Protein AF-A0A2Z3GH37-F1 (afdb_monomer_lite)

Organism: NCBI:txid1850093

pLDDT: mean 73.54, std 15.13, range [35.34, 87.75]

Structure (mmCIF, N/CA/C/O backbone):
data_AF-A0A2Z3GH37-F1
#
_entry.id   AF-A0A2Z3GH37-F1
#
loop_
_atom_site.group_PDB
_atom_site.id
_atom_site.type_symbol
_atom_site.label_atom_id
_atom_site.label_alt_i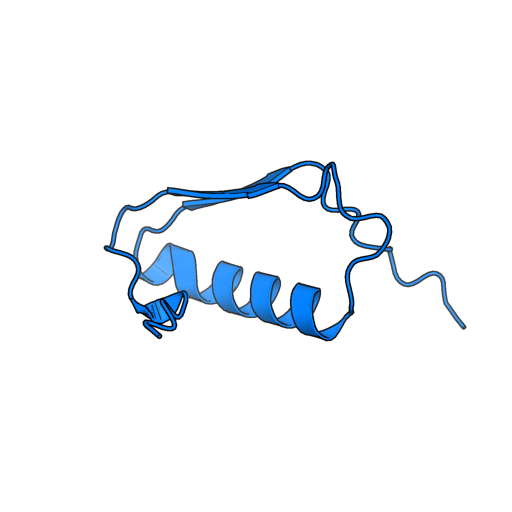d
_atom_site.label_comp_id
_atom_site.label_asym_id
_atom_site.label_entity_id
_atom_site.label_seq_id
_atom_site.pdbx_PDB_ins_code
_atom_site.Cartn_x
_atom_site.Cartn_y
_atom_site.Cartn_z
_atom_site.occupancy
_atom_site.B_iso_or_equiv
_atom_site.auth_seq_id
_atom_site.auth_comp_id
_atom_site.auth_asym_id
_atom_site.auth_atom_id
_atom_site.pdbx_PDB_model_num
ATOM 1 N N . MET A 1 1 ? -7.485 21.439 -7.477 1.00 35.34 1 MET A N 1
ATOM 2 C CA . MET A 1 1 ? -6.932 20.125 -7.866 1.00 35.34 1 MET A CA 1
ATOM 3 C C . MET A 1 1 ? -6.828 19.295 -6.603 1.00 35.34 1 MET A C 1
ATOM 5 O O . MET A 1 1 ? -5.970 19.577 -5.781 1.00 35.34 1 MET A O 1
ATOM 9 N N . SER A 1 2 ? -7.760 18.370 -6.383 1.00 38.31 2 SER A N 1
ATOM 10 C CA . SER A 1 2 ? -7.726 17.511 -5.197 1.00 38.31 2 SER A CA 1
ATOM 11 C C . SER A 1 2 ? -6.718 16.397 -5.447 1.00 38.31 2 SER A C 1
ATOM 13 O O . SER A 1 2 ? -6.999 15.461 -6.189 1.00 38.31 2 SER A O 1
ATOM 15 N N . ILE A 1 3 ? -5.521 16.536 -4.881 1.00 45.12 3 ILE A N 1
ATOM 16 C CA . ILE A 1 3 ? -4.576 15.429 -4.753 1.00 45.12 3 ILE A CA 1
ATOM 17 C C . ILE A 1 3 ? -5.181 14.497 -3.703 1.00 45.12 3 ILE A C 1
ATOM 19 O O . ILE A 1 3 ? -5.119 14.774 -2.509 1.00 45.12 3 ILE A O 1
ATOM 23 N N . THR A 1 4 ? -5.839 13.430 -4.145 1.00 50.91 4 THR A N 1
ATOM 24 C CA . THR A 1 4 ? -6.245 12.342 -3.255 1.00 50.91 4 THR A CA 1
ATOM 25 C C . THR A 1 4 ? -5.002 11.500 -2.996 1.00 50.91 4 THR A C 1
ATOM 27 O O . THR A 1 4 ? -4.723 10.540 -3.711 1.00 50.91 4 THR A O 1
ATOM 30 N N . THR A 1 5 ? -4.190 11.908 -2.021 1.00 60.38 5 THR A N 1
ATOM 31 C CA . THR A 1 5 ? -3.095 11.076 -1.517 1.00 60.38 5 THR A CA 1
ATOM 32 C C . THR A 1 5 ? -3.686 9.764 -1.007 1.00 60.38 5 THR A C 1
ATOM 34 O O . THR A 1 5 ? -4.747 9.760 -0.380 1.00 60.38 5 THR A O 1
ATOM 37 N N . LEU A 1 6 ? -3.003 8.641 -1.252 1.00 63.38 6 LEU A N 1
ATOM 38 C CA . LEU A 1 6 ? -3.399 7.301 -0.781 1.00 63.38 6 LEU A CA 1
ATOM 39 C C . LEU A 1 6 ? -3.734 7.258 0.727 1.00 63.38 6 LEU A C 1
ATOM 41 O O . LEU A 1 6 ? -4.463 6.389 1.200 1.00 63.38 6 LEU A O 1
ATOM 45 N N . GLU A 1 7 ? -3.257 8.240 1.486 1.00 64.06 7 GLU A N 1
ATOM 46 C CA . GLU A 1 7 ? -3.543 8.445 2.900 1.00 64.06 7 GLU A CA 1
ATOM 47 C C . GLU A 1 7 ? -4.995 8.831 3.219 1.00 64.06 7 GLU A C 1
ATOM 49 O O . GLU A 1 7 ? -5.423 8.659 4.361 1.00 64.06 7 GLU A O 1
ATOM 54 N N . GLN A 1 8 ? -5.777 9.307 2.250 1.00 68.62 8 GLN A N 1
ATOM 55 C CA . GLN A 1 8 ? -7.185 9.672 2.443 1.00 68.62 8 GLN A CA 1
ATOM 56 C C . GLN A 1 8 ? -8.156 8.504 2.221 1.00 68.62 8 GLN A C 1
ATOM 58 O O . GLN A 1 8 ? -9.367 8.673 2.355 1.00 68.62 8 GLN A O 1
ATOM 63 N N . LEU A 1 9 ? -7.650 7.309 1.896 1.00 71.44 9 LEU A N 1
ATOM 64 C CA . LEU A 1 9 ? -8.496 6.148 1.634 1.00 71.44 9 LEU A CA 1
ATOM 65 C C . LEU A 1 9 ? -9.223 5.674 2.908 1.00 71.44 9 LEU A C 1
ATOM 67 O O . LEU A 1 9 ? -8.585 5.517 3.958 1.00 71.44 9 LEU A O 1
ATOM 71 N N . PRO A 1 10 ? -10.540 5.408 2.842 1.00 72.50 10 PRO A N 1
ATOM 72 C CA . PRO A 1 10 ? -11.282 4.907 3.988 1.00 72.50 10 PRO A CA 1
ATOM 73 C C . PRO A 1 10 ? -10.737 3.549 4.443 1.00 72.50 10 PRO A C 1
ATOM 75 O O . PRO A 1 10 ? -10.372 2.702 3.623 1.00 72.50 10 PRO A O 1
ATOM 78 N N . ALA A 1 11 ? -10.697 3.334 5.758 1.00 76.00 11 ALA A N 1
ATOM 79 C CA . ALA A 1 11 ? -10.343 2.039 6.330 1.00 76.00 11 ALA A CA 1
ATOM 80 C C . ALA A 1 11 ? -11.276 0.937 5.795 1.00 76.00 11 ALA A C 1
ATOM 82 O O . ALA A 1 11 ? -12.461 1.184 5.568 1.00 76.00 11 ALA A O 1
ATOM 83 N N . GLY A 1 12 ? -10.747 -0.266 5.561 1.00 78.62 12 GLY A N 1
ATOM 84 C CA . GLY A 1 12 ? -11.523 -1.367 4.966 1.00 78.62 12 GLY A CA 1
ATOM 85 C C . GLY A 1 12 ? -11.664 -1.322 3.438 1.00 78.62 12 GLY A C 1
ATOM 86 O O . GLY A 1 12 ? -12.315 -2.192 2.860 1.00 78.62 12 GLY A O 1
ATOM 87 N N . SER A 1 13 ? -11.083 -0.323 2.766 1.00 83.12 13 SER A N 1
ATOM 88 C CA . SER A 1 13 ? -11.166 -0.200 1.305 1.00 83.12 13 SER A CA 1
ATOM 89 C C . SER A 1 13 ? -10.290 -1.218 0.575 1.00 83.12 13 SER A C 1
ATOM 91 O O . SER A 1 13 ? -9.298 -1.716 1.105 1.00 83.12 13 SER A O 1
ATOM 93 N N . ARG A 1 14 ? -10.629 -1.491 -0.687 1.00 85.31 14 ARG A N 1
ATOM 94 C CA . ARG A 1 14 ? -9.782 -2.261 -1.605 1.00 85.31 14 ARG A CA 1
ATOM 95 C C . ARG A 1 14 ? -9.178 -1.340 -2.652 1.00 85.31 14 ARG A C 1
ATOM 97 O O . ARG A 1 14 ? -9.894 -0.546 -3.255 1.00 85.31 14 ARG A O 1
ATOM 104 N N . VAL A 1 15 ? -7.875 -1.462 -2.859 1.00 86.06 15 VAL A N 1
ATOM 105 C CA . VAL A 1 15 ? -7.109 -0.710 -3.853 1.00 86.06 15 VAL A CA 1
ATOM 106 C C . VAL A 1 15 ? -6.556 -1.702 -4.861 1.00 86.06 15 VAL A C 1
ATOM 108 O O . VAL A 1 15 ? -5.820 -2.609 -4.487 1.00 86.06 15 VAL A O 1
ATOM 111 N N . LEU A 1 16 ? -6.903 -1.517 -6.131 1.00 86.19 16 LEU A N 1
ATOM 112 C CA . LEU A 1 16 ? -6.336 -2.267 -7.244 1.00 86.19 16 LEU A CA 1
ATOM 113 C C . LEU A 1 16 ? -5.397 -1.345 -8.018 1.00 86.19 16 LEU A C 1
ATOM 115 O O . LEU A 1 16 ? -5.826 -0.312 -8.529 1.00 86.19 16 LEU A O 1
ATOM 119 N N . VAL A 1 17 ? -4.134 -1.737 -8.120 1.00 83.69 17 VAL A N 1
ATOM 120 C CA . VAL A 1 17 ? -3.150 -1.085 -8.981 1.00 83.69 17 VAL A CA 1
ATOM 121 C C . VAL A 1 17 ? -3.017 -1.934 -10.238 1.00 83.69 17 VAL A C 1
ATOM 123 O O . VAL A 1 17 ? -2.463 -3.033 -10.201 1.00 83.69 17 VAL A O 1
ATOM 126 N N . ASP A 1 18 ? -3.570 -1.433 -11.339 1.00 83.31 18 ASP A N 1
ATOM 127 C CA . ASP A 1 18 ? -3.531 -2.086 -12.643 1.00 83.31 18 ASP A CA 1
ATOM 128 C C . ASP A 1 18 ? -2.380 -1.518 -13.485 1.00 83.31 18 ASP A C 1
ATOM 130 O O . ASP A 1 18 ? -2.414 -0.375 -13.937 1.00 83.31 18 ASP A O 1
ATOM 134 N N . GLY A 1 19 ? -1.335 -2.327 -13.643 1.00 82.69 19 GLY A N 1
ATOM 135 C CA . GLY A 1 19 ? -0.148 -2.053 -14.444 1.00 82.69 19 GLY A CA 1
ATOM 136 C C . GLY A 1 19 ? -0.240 -2.577 -15.875 1.00 82.69 19 GLY A C 1
ATOM 137 O O . GLY A 1 19 ? 0.744 -2.468 -16.595 1.00 82.69 19 GLY A O 1
ATOM 138 N N . THR A 1 20 ? -1.394 -3.095 -16.325 1.00 78.12 20 THR A N 1
ATOM 139 C CA . THR A 1 20 ? -1.531 -3.731 -17.659 1.00 78.12 20 THR A CA 1
ATOM 140 C C . THR A 1 20 ? -1.218 -2.787 -18.822 1.00 78.12 20 THR A C 1
ATOM 142 O O . THR A 1 20 ? -0.955 -3.224 -19.941 1.00 78.12 20 THR A O 1
ATOM 145 N N . ARG A 1 21 ? -1.269 -1.474 -18.571 1.00 78.19 21 ARG A N 1
ATOM 146 C CA . ARG A 1 21 ? -0.952 -0.406 -19.528 1.00 78.19 21 ARG A CA 1
ATOM 147 C C . ARG A 1 21 ? 0.370 0.305 -19.246 1.00 78.19 21 ARG A C 1
ATOM 149 O O . ARG A 1 21 ? 0.700 1.247 -19.963 1.00 78.19 21 ARG A O 1
ATOM 156 N N . SER A 1 22 ? 1.103 -0.116 -18.223 1.00 71.69 22 SER A N 1
ATOM 157 C CA . SER A 1 22 ? 2.381 0.476 -17.845 1.00 71.69 22 SER A CA 1
ATOM 158 C C . SER A 1 22 ? 3.510 -0.358 -18.440 1.00 71.69 22 SER A C 1
ATOM 160 O O . SER A 1 22 ? 3.736 -1.490 -18.024 1.00 71.69 22 SER A O 1
ATOM 162 N N . ASP A 1 23 ? 4.208 0.197 -19.431 1.00 66.19 23 ASP A N 1
ATOM 163 C CA . ASP A 1 23 ? 5.323 -0.484 -20.106 1.00 66.19 23 ASP A CA 1
ATOM 164 C C . ASP A 1 23 ? 6.540 -0.634 -19.172 1.00 66.19 23 ASP A C 1
ATOM 166 O O . ASP A 1 23 ? 7.157 -1.696 -19.092 1.00 66.19 23 ASP A O 1
ATOM 170 N N . VAL A 1 24 ? 6.816 0.413 -18.386 1.00 69.00 24 VAL A N 1
ATOM 171 C CA . VAL A 1 24 ? 7.851 0.468 -17.348 1.00 69.00 24 VAL A CA 1
ATOM 172 C C . VAL A 1 24 ? 7.289 1.241 -16.157 1.00 69.00 24 VAL A C 1
ATOM 174 O O . VAL A 1 24 ? 6.621 2.259 -16.333 1.00 69.00 24 VAL A O 1
ATOM 177 N N . ILE A 1 25 ? 7.528 0.744 -14.945 1.00 77.12 25 ILE A N 1
ATOM 178 C CA . ILE A 1 25 ? 7.160 1.423 -13.700 1.00 77.12 25 ILE A CA 1
ATOM 179 C C . ILE A 1 25 ? 8.454 1.871 -13.034 1.00 77.12 25 ILE A C 1
ATOM 181 O O . ILE A 1 25 ? 9.324 1.041 -12.765 1.00 77.12 25 ILE A O 1
ATOM 185 N N . ASP A 1 26 ? 8.576 3.172 -12.789 1.00 82.38 26 ASP A N 1
ATOM 186 C CA . ASP A 1 26 ? 9.733 3.756 -12.120 1.00 82.38 26 ASP A CA 1
ATOM 187 C C . ASP A 1 26 ? 9.930 3.184 -10.710 1.00 82.38 26 ASP A C 1
ATOM 189 O O . ASP A 1 26 ? 8.978 2.814 -10.014 1.00 82.38 26 ASP A O 1
ATOM 193 N N . HIS A 1 27 ? 11.185 3.154 -10.259 1.00 81.38 27 HIS A N 1
ATOM 194 C CA . HIS A 1 27 ? 11.540 2.638 -8.939 1.00 81.38 27 HIS A CA 1
ATOM 195 C C . HIS A 1 27 ? 10.841 3.419 -7.812 1.00 81.38 27 HIS A C 1
ATOM 197 O O . HIS A 1 27 ? 10.291 2.797 -6.906 1.00 81.38 27 HIS A O 1
ATOM 203 N N . ASP A 1 28 ? 10.750 4.749 -7.902 1.00 80.81 28 ASP A N 1
ATOM 204 C CA . ASP A 1 28 ? 10.033 5.572 -6.915 1.00 80.81 28 ASP A CA 1
ATOM 205 C C . ASP A 1 28 ? 8.561 5.155 -6.758 1.00 80.81 28 ASP A C 1
ATOM 207 O O . ASP A 1 28 ? 8.006 5.143 -5.657 1.00 80.81 28 ASP A O 1
ATOM 211 N N . VAL A 1 29 ? 7.917 4.756 -7.859 1.00 82.62 29 VAL A N 1
ATOM 212 C CA . VAL A 1 29 ? 6.525 4.291 -7.842 1.00 82.62 29 VAL A CA 1
ATOM 213 C C . VAL A 1 29 ? 6.424 2.924 -7.167 1.00 82.62 29 VAL A C 1
ATOM 215 O O . VAL A 1 29 ? 5.508 2.702 -6.374 1.00 82.62 29 VAL A O 1
ATOM 218 N N . LEU A 1 30 ? 7.371 2.018 -7.428 1.00 83.19 30 LEU A N 1
ATOM 219 C CA . LEU A 1 30 ? 7.445 0.730 -6.731 1.00 83.19 30 LEU A CA 1
ATOM 220 C C . LEU A 1 30 ? 7.659 0.918 -5.223 1.00 83.19 30 LEU A C 1
ATOM 222 O O . LEU A 1 30 ? 6.983 0.260 -4.431 1.00 83.19 30 LEU A O 1
ATOM 226 N N . GLU A 1 31 ? 8.527 1.849 -4.823 1.00 84.44 31 GLU A N 1
ATOM 227 C CA . GLU A 1 31 ? 8.771 2.164 -3.414 1.00 84.44 31 GLU A CA 1
ATOM 228 C C . GLU A 1 31 ? 7.506 2.715 -2.739 1.00 84.44 31 GLU A C 1
ATOM 230 O O . GLU A 1 31 ? 7.133 2.264 -1.653 1.00 84.44 31 GLU A O 1
ATOM 235 N N . ALA A 1 32 ? 6.784 3.620 -3.407 1.00 83.94 32 ALA A N 1
ATOM 236 C CA . ALA A 1 32 ? 5.516 4.150 -2.912 1.00 83.94 32 ALA A CA 1
ATOM 237 C C . ALA A 1 32 ? 4.448 3.052 -2.764 1.00 83.94 32 ALA A C 1
ATOM 239 O O . ALA A 1 32 ? 3.737 3.006 -1.754 1.00 83.94 32 ALA A O 1
ATOM 240 N N . ILE A 1 33 ? 4.353 2.133 -3.732 1.00 83.50 33 ILE A N 1
ATOM 241 C CA . ILE A 1 33 ? 3.463 0.965 -3.666 1.00 83.50 33 ILE A CA 1
ATOM 242 C C . ILE A 1 33 ? 3.848 0.069 -2.483 1.00 83.50 33 ILE A C 1
ATOM 244 O O . ILE A 1 33 ? 2.969 -0.383 -1.750 1.0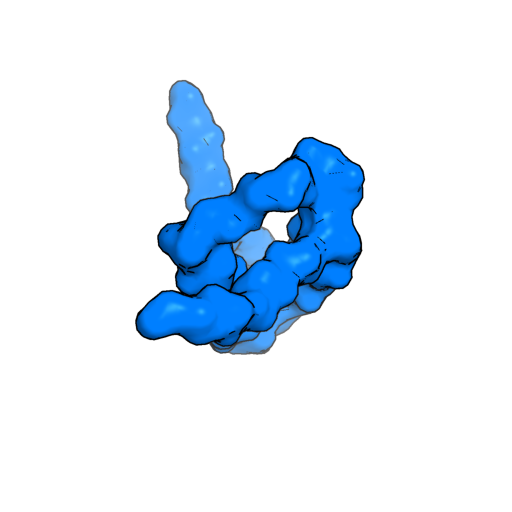0 83.50 33 ILE A O 1
ATOM 248 N N . GLU A 1 34 ? 5.139 -0.178 -2.254 1.00 84.88 34 GLU A N 1
ATOM 249 C CA . GLU A 1 34 ? 5.620 -0.959 -1.112 1.00 84.88 34 GLU A CA 1
ATOM 250 C C . GLU A 1 34 ? 5.341 -0.280 0.232 1.00 84.88 34 GLU A C 1
ATOM 252 O O . GLU A 1 34 ? 4.866 -0.927 1.170 1.00 84.88 34 GLU A O 1
ATOM 257 N N . ALA A 1 35 ? 5.602 1.022 0.339 1.00 85.75 35 ALA A N 1
ATOM 258 C CA . ALA A 1 35 ? 5.293 1.807 1.525 1.00 85.75 35 ALA A CA 1
ATOM 259 C C . ALA A 1 35 ? 3.790 1.751 1.829 1.00 85.75 35 ALA A C 1
ATOM 261 O O . ALA A 1 35 ? 3.389 1.479 2.965 1.00 85.75 35 ALA A O 1
ATOM 262 N N . PHE A 1 36 ? 2.955 1.897 0.798 1.00 84.44 36 PHE A N 1
ATOM 263 C CA . PHE A 1 36 ? 1.513 1.764 0.933 1.00 84.44 36 PHE A CA 1
ATOM 264 C C . PHE A 1 36 ? 1.102 0.344 1.324 1.00 84.44 36 PHE A C 1
ATOM 266 O O . PHE A 1 36 ? 0.306 0.179 2.242 1.00 84.44 36 PHE A O 1
ATOM 273 N N . ARG A 1 37 ? 1.682 -0.692 0.712 1.00 83.69 37 ARG A N 1
ATOM 274 C CA . ARG A 1 37 ? 1.435 -2.100 1.059 1.00 83.69 37 ARG A CA 1
ATOM 275 C C . ARG A 1 37 ? 1.743 -2.394 2.526 1.00 83.69 37 ARG A C 1
ATOM 277 O O . ARG A 1 37 ? 1.026 -3.179 3.140 1.00 83.69 37 ARG A O 1
ATOM 284 N N . ARG A 1 38 ? 2.787 -1.781 3.093 1.00 86.25 38 ARG A N 1
ATOM 285 C CA . ARG A 1 38 ? 3.135 -1.910 4.519 1.00 86.25 38 ARG A CA 1
ATOM 286 C C . ARG A 1 38 ? 2.126 -1.202 5.430 1.00 86.25 38 ARG A C 1
ATOM 288 O O . ARG A 1 38 ? 1.772 -1.745 6.472 1.00 86.25 38 ARG A O 1
ATOM 295 N N . ALA A 1 39 ? 1.639 -0.024 5.038 1.00 83.75 39 ALA A N 1
ATOM 296 C CA . ALA A 1 39 ? 0.697 0.773 5.831 1.00 83.75 39 ALA A CA 1
ATOM 297 C C . ALA A 1 39 ? -0.777 0.330 5.696 1.00 83.75 39 ALA A C 1
ATOM 299 O O . ALA A 1 39 ? -1.564 0.466 6.633 1.00 83.75 39 ALA A O 1
ATOM 300 N N . ALA A 1 40 ? -1.161 -0.216 4.542 1.00 85.00 40 ALA A N 1
ATOM 301 C CA . ALA A 1 40 ? -2.514 -0.642 4.199 1.00 85.00 40 ALA A CA 1
ATOM 302 C C . ALA A 1 40 ? -3.152 -1.625 5.206 1.00 85.00 40 ALA A C 1
ATOM 304 O O . ALA A 1 40 ? -4.261 -1.335 5.667 1.00 85.00 40 ALA A O 1
ATOM 305 N N . PRO A 1 41 ? -2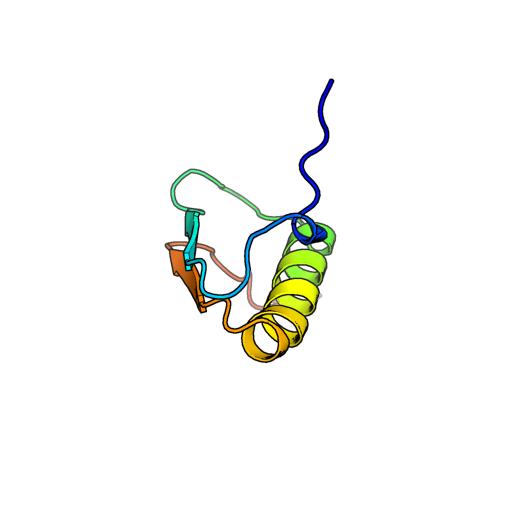.498 -2.727 5.637 1.00 83.25 41 PRO A N 1
ATOM 306 C CA . PRO A 1 41 ? -3.104 -3.673 6.576 1.00 83.25 41 PRO A CA 1
ATOM 307 C C . PRO A 1 41 ? -3.399 -3.052 7.945 1.00 83.25 41 PRO A C 1
ATOM 309 O O . PRO A 1 41 ? -4.410 -3.398 8.552 1.00 83.25 41 PRO A O 1
ATOM 312 N N . ALA A 1 42 ? -2.602 -2.078 8.402 1.00 84.50 42 ALA A N 1
ATOM 313 C CA . ALA A 1 42 ? -2.872 -1.351 9.648 1.00 84.50 42 ALA A CA 1
ATOM 314 C C . ALA A 1 42 ? -4.191 -0.555 9.594 1.00 84.50 42 ALA A C 1
ATOM 316 O O . ALA A 1 42 ? -4.791 -0.263 10.625 1.00 84.50 42 ALA A O 1
ATOM 317 N N . ARG A 1 43 ? -4.666 -0.233 8.386 1.00 82.56 43 ARG A N 1
ATOM 318 C CA . ARG A 1 43 ? -5.932 0.463 8.116 1.00 82.56 43 ARG A CA 1
ATOM 319 C C . ARG A 1 43 ? -7.027 -0.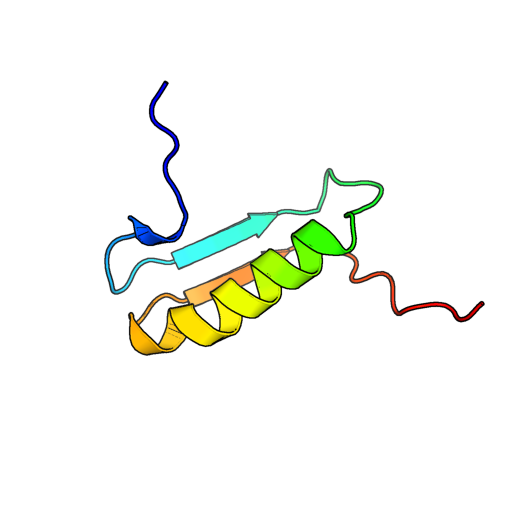483 7.605 1.00 82.56 43 ARG A C 1
ATOM 321 O O . ARG A 1 43 ? -8.087 -0.022 7.186 1.00 82.56 43 ARG A O 1
ATOM 328 N N . GLY A 1 44 ? -6.773 -1.793 7.580 1.00 84.50 44 GLY A N 1
ATOM 329 C CA . GLY A 1 44 ? -7.673 -2.781 6.980 1.00 84.50 44 GLY A CA 1
ATOM 330 C C . GLY A 1 44 ? -7.849 -2.613 5.468 1.00 84.50 44 GLY A C 1
ATOM 331 O O . GLY A 1 44 ? -8.852 -3.054 4.918 1.00 84.50 44 GLY A O 1
ATOM 332 N N . ILE A 1 45 ? -6.918 -1.935 4.798 1.00 86.88 45 ILE A N 1
ATOM 333 C CA . ILE A 1 45 ? -6.954 -1.733 3.354 1.00 86.88 45 ILE A CA 1
ATOM 334 C C . ILE A 1 45 ? -6.306 -2.943 2.680 1.00 86.88 45 ILE A C 1
ATOM 336 O O . ILE A 1 45 ? -5.198 -3.344 3.036 1.00 86.88 45 ILE A O 1
ATOM 340 N N . ALA A 1 46 ? -6.989 -3.513 1.691 1.00 86.06 46 ALA A N 1
ATOM 341 C CA . ALA A 1 46 ? -6.459 -4.59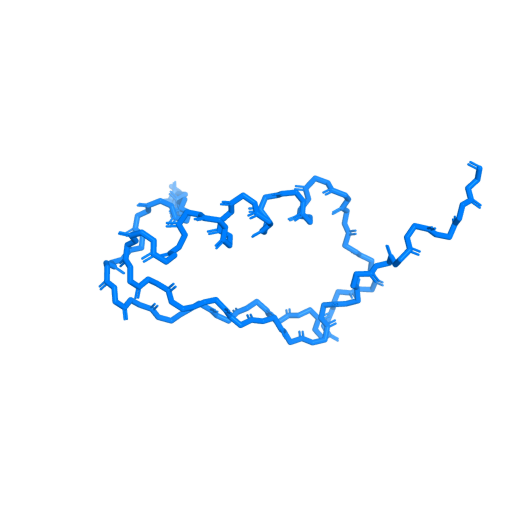7 0.871 1.00 86.06 46 ALA A CA 1
ATOM 342 C C . ALA A 1 46 ? -5.927 -4.037 -0.452 1.00 86.06 46 ALA A C 1
ATOM 344 O O . ALA A 1 46 ? -6.661 -3.386 -1.193 1.00 86.06 46 ALA A O 1
ATOM 345 N N . LEU A 1 47 ? -4.647 -4.285 -0.727 1.00 86.25 47 LEU A N 1
ATOM 346 C CA . LEU A 1 47 ? -3.965 -3.865 -1.947 1.00 86.25 47 LEU A CA 1
ATOM 347 C C . LEU A 1 47 ? -3.782 -5.066 -2.883 1.00 86.25 47 LEU A C 1
ATOM 349 O O . LEU A 1 47 ? -3.174 -6.060 -2.490 1.00 86.25 47 LEU A O 1
ATOM 353 N N . GLU A 1 48 ? -4.252 -4.940 -4.121 1.00 87.75 48 GLU A N 1
ATOM 354 C CA . GLU A 1 48 ? -4.018 -5.887 -5.211 1.00 87.75 48 GLU A CA 1
ATOM 355 C C . GLU A 1 48 ? -3.186 -5.235 -6.319 1.00 87.75 48 GLU A C 1
ATOM 357 O O . GLU A 1 48 ? -3.428 -4.093 -6.709 1.00 87.75 48 GLU A O 1
ATOM 362 N N . LEU A 1 49 ? -2.210 -5.979 -6.837 1.00 84.44 49 LEU A N 1
ATOM 363 C CA . LEU A 1 49 ? -1.358 -5.576 -7.953 1.00 84.44 49 LEU A CA 1
ATOM 364 C C . LEU A 1 49 ? -1.700 -6.457 -9.153 1.00 84.44 49 LEU A C 1
ATOM 366 O O . LEU A 1 49 ? -1.619 -7.682 -9.058 1.00 84.44 49 LEU A O 1
ATOM 370 N N . ARG A 1 50 ? -2.074 -5.850 -10.279 1.00 85.19 50 ARG A N 1
ATOM 371 C CA . ARG A 1 50 ? -2.450 -6.561 -11.504 1.00 85.19 50 ARG A CA 1
ATOM 372 C C . ARG A 1 50 ? -1.535 -6.165 -12.647 1.00 85.19 50 ARG A C 1
ATOM 374 O O . ARG A 1 50 ? -1.500 -5.003 -13.016 1.00 85.19 50 ARG A O 1
ATOM 381 N N . ASP A 1 51 ? -0.802 -7.135 -13.188 1.00 79.06 51 ASP A N 1
ATOM 382 C CA . ASP A 1 51 ? 0.159 -6.947 -14.293 1.00 79.06 51 ASP A CA 1
ATOM 383 C C . ASP A 1 51 ? 1.222 -5.860 -14.037 1.00 79.06 51 ASP A C 1
ATOM 385 O O . ASP A 1 51 ? 1.853 -5.329 -14.942 1.00 79.06 51 ASP A O 1
ATOM 389 N N . VAL A 1 52 ? 1.456 -5.541 -12.765 1.00 75.12 52 VAL A N 1
ATOM 390 C CA . VAL A 1 52 ? 2.578 -4.715 -12.331 1.00 75.12 52 VAL A CA 1
ATOM 391 C C . VAL A 1 52 ? 3.813 -5.597 -12.438 1.00 75.12 52 VAL A C 1
ATOM 393 O O . VAL A 1 52 ? 4.104 -6.384 -11.534 1.00 75.12 52 VAL A O 1
ATOM 396 N N . ARG A 1 53 ? 4.527 -5.512 -13.566 1.00 67.88 53 ARG A N 1
ATOM 397 C CA . ARG A 1 53 ? 5.853 -6.119 -13.680 1.00 67.88 53 ARG A CA 1
ATOM 398 C C . ARG A 1 53 ? 6.759 -5.377 -12.715 1.00 67.88 53 ARG A C 1
ATOM 400 O O . ARG A 1 53 ? 7.282 -4.312 -13.027 1.00 67.88 53 ARG A O 1
ATOM 407 N N . THR A 1 54 ? 6.952 -5.946 -11.531 1.00 57.34 54 THR A N 1
ATOM 408 C CA . THR A 1 54 ? 8.149 -5.664 -10.754 1.00 57.34 54 THR A CA 1
ATOM 409 C C . THR A 1 54 ? 9.285 -6.082 -11.666 1.00 57.34 54 THR A C 1
ATOM 411 O O . THR A 1 54 ? 9.496 -7.282 -11.863 1.00 57.34 54 THR A O 1
ATOM 414 N N . VAL A 1 55 ? 9.934 -5.119 -12.321 1.00 53.88 55 VAL A N 1
ATOM 415 C CA . VAL A 1 55 ? 11.206 -5.376 -12.981 1.00 53.88 55 VAL A CA 1
ATOM 416 C C . VAL A 1 55 ? 12.087 -5.882 -11.853 1.00 53.88 55 VAL A C 1
ATOM 418 O O . VAL A 1 55 ? 12.543 -5.110 -11.014 1.00 53.88 55 VAL A O 1
ATOM 421 N N . ALA A 1 56 ? 12.203 -7.209 -11.746 1.00 47.00 56 ALA A N 1
ATOM 422 C CA . ALA A 1 56 ? 13.205 -7.834 -10.916 1.00 47.00 56 ALA A CA 1
ATOM 423 C C . ALA A 1 56 ? 14.486 -7.178 -11.386 1.00 47.00 56 ALA A C 1
ATOM 425 O O . ALA A 1 56 ? 14.789 -7.305 -12.570 1.00 47.00 56 ALA A O 1
ATOM 426 N N . LEU A 1 57 ? 15.093 -6.384 -10.501 1.00 46.69 57 LEU A N 1
ATOM 427 C CA . LEU A 1 57 ? 16.351 -5.678 -10.683 1.00 46.69 57 LEU A CA 1
ATOM 428 C C . LEU A 1 57 ? 17.313 -6.615 -11.417 1.00 46.69 57 LEU A C 1
ATOM 430 O O . LEU A 1 57 ? 18.001 -7.431 -10.806 1.00 46.69 57 LEU A O 1
ATOM 434 N N . ALA A 1 58 ? 17.276 -6.57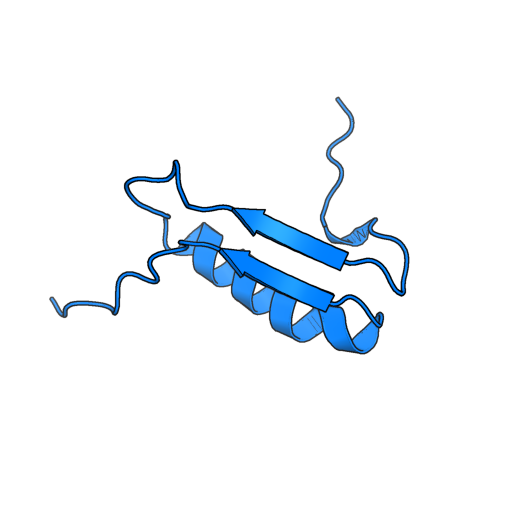5 -12.746 1.00 40.03 58 ALA A N 1
ATOM 435 C CA . ALA A 1 58 ? 18.179 -7.311 -13.592 1.00 40.03 58 ALA A CA 1
ATOM 436 C C . ALA A 1 58 ? 19.443 -6.486 -13.471 1.00 40.03 58 ALA A C 1
ATOM 438 O O . ALA A 1 58 ? 19.497 -5.357 -13.957 1.00 40.03 58 ALA A O 1
ATOM 439 N N . GLY A 1 59 ? 20.343 -7.012 -12.643 1.00 44.25 59 GLY A N 1
ATOM 440 C CA . GLY A 1 59 ? 21.501 -6.309 -12.135 1.00 44.25 59 GLY A CA 1
ATOM 441 C C . GLY A 1 59 ? 22.249 -5.554 -13.222 1.00 44.25 59 GLY A C 1
ATOM 442 O O . GLY A 1 59 ? 22.445 -6.051 -14.333 1.00 44.25 59 GLY A O 1
ATOM 443 N N . HIS A 1 60 ? 22.675 -4.359 -12.847 1.00 38.19 60 HIS A N 1
ATOM 444 C CA . HIS A 1 60 ? 23.858 -3.749 -13.412 1.00 38.19 60 HIS A CA 1
ATOM 445 C C . HIS A 1 60 ? 24.917 -3.709 -12.316 1.00 38.19 60 HIS A C 1
ATOM 447 O O . HIS A 1 60 ? 24.557 -3.288 -11.192 1.00 38.19 60 HIS A O 1
#

Secondary structure (DSSP, 8-state):
-----GGGPPTT-EEEEE-TT-S---HHHHHHHHHHHHHTGGGT-EEEEES---------

Foldseek 3Di:
DDPPDPVVDQQLEEAEAACVVPPDDDPVRVVVLVVCVVCNVVSNYHYHYHPPPPVPCPDD

Radius of gyration: 12.82 Å; chains: 1; bounding box: 35×28×30 Å

Sequence (60 aa):
MSITTLEQLPAGSRVLVDGTRSDVIDHDVLEAIEAFRRAAPARGIALELRDVRTVALAGH